Protein AF-A0A1V2M1N8-F1 (afdb_monomer)

Structure (mmCIF, N/CA/C/O backbone):
data_AF-A0A1V2M1N8-F1
#
_entry.id   AF-A0A1V2M1N8-F1
#
loop_
_atom_site.group_PDB
_atom_site.id
_atom_site.type_symbol
_atom_site.label_atom_id
_atom_site.label_alt_id
_atom_site.label_comp_id
_atom_site.label_asym_id
_atom_site.label_entity_id
_atom_site.label_seq_id
_atom_site.pdbx_PDB_ins_code
_atom_site.Cartn_x
_atom_site.Cartn_y
_atom_site.Cartn_z
_atom_site.occupancy
_atom_site.B_iso_or_equiv
_atom_site.auth_seq_id
_atom_site.auth_comp_id
_atom_site.auth_asym_id
_atom_site.auth_atom_id
_atom_site.pdbx_PDB_model_num
ATOM 1 N N . MET A 1 1 ? 56.859 4.473 -37.018 1.00 57.88 1 MET A N 1
ATOM 2 C CA . MET A 1 1 ? 55.415 4.256 -36.806 1.00 57.88 1 MET A CA 1
ATOM 3 C C . MET A 1 1 ? 55.214 2.757 -36.661 1.00 57.88 1 MET A C 1
ATOM 5 O O . MET A 1 1 ? 55.856 2.029 -37.412 1.00 57.88 1 MET A O 1
ATOM 9 N N . GLU A 1 2 ? 54.466 2.281 -35.664 1.00 69.69 2 GLU A N 1
ATOM 10 C CA . GLU A 1 2 ? 54.234 0.836 -35.519 1.00 69.69 2 GLU A CA 1
ATOM 11 C C . GLU A 1 2 ? 53.507 0.286 -36.762 1.00 69.69 2 GLU A C 1
ATOM 13 O O . GLU A 1 2 ? 52.616 0.968 -37.273 1.00 69.69 2 GLU A O 1
ATOM 18 N N . PRO A 1 3 ? 53.840 -0.925 -37.250 1.00 75.25 3 PRO A N 1
ATOM 19 C CA . PRO A 1 3 ? 53.247 -1.492 -38.467 1.00 75.25 3 PRO A CA 1
ATOM 20 C C . PRO A 1 3 ? 51.712 -1.539 -38.439 1.00 75.25 3 PRO A C 1
ATOM 22 O O . PRO A 1 3 ? 51.066 -1.351 -39.465 1.00 75.25 3 PRO A O 1
ATOM 25 N N . ALA A 1 4 ? 51.127 -1.734 -37.253 1.00 71.25 4 ALA A N 1
ATOM 26 C CA . ALA A 1 4 ? 49.681 -1.732 -37.050 1.00 71.25 4 ALA A CA 1
ATOM 27 C C . ALA A 1 4 ? 49.047 -0.350 -37.287 1.00 71.25 4 ALA A C 1
ATOM 29 O O . ALA A 1 4 ? 47.985 -0.261 -37.892 1.00 71.25 4 ALA A O 1
ATOM 30 N N . MET A 1 5 ? 49.710 0.729 -36.863 1.00 70.25 5 MET A N 1
ATOM 31 C CA . MET A 1 5 ? 49.218 2.096 -37.064 1.00 70.25 5 MET A CA 1
ATOM 32 C C . MET A 1 5 ? 49.297 2.522 -38.531 1.00 70.25 5 MET A C 1
ATOM 34 O O . MET A 1 5 ? 48.367 3.150 -39.025 1.00 70.25 5 MET A O 1
ATOM 38 N N . ALA A 1 6 ? 50.354 2.114 -39.242 1.00 77.75 6 ALA A N 1
ATOM 39 C CA . ALA A 1 6 ? 50.485 2.368 -40.677 1.00 77.75 6 ALA A CA 1
ATOM 40 C C . ALA A 1 6 ? 49.394 1.648 -41.492 1.00 77.75 6 ALA A C 1
ATOM 42 O O . ALA A 1 6 ? 48.811 2.237 -42.396 1.00 77.75 6 ALA A O 1
ATOM 43 N N . TYR A 1 7 ? 49.062 0.404 -41.127 1.00 74.56 7 TYR A N 1
ATOM 44 C CA . TYR A 1 7 ? 47.974 -0.352 -41.754 1.00 74.56 7 TYR A CA 1
ATOM 45 C C . TYR A 1 7 ? 46.597 0.283 -41.510 1.00 74.56 7 TYR A C 1
ATOM 47 O O . TYR A 1 7 ? 45.768 0.344 -42.418 1.00 74.56 7 TYR A O 1
ATOM 55 N N . VAL A 1 8 ? 46.350 0.785 -40.296 1.00 75.31 8 VAL A N 1
ATOM 56 C CA . VAL A 1 8 ? 45.112 1.507 -39.965 1.00 75.31 8 VAL A CA 1
ATOM 57 C C . VAL A 1 8 ? 45.009 2.809 -40.764 1.00 75.31 8 VAL A C 1
ATOM 59 O O . VAL A 1 8 ? 43.959 3.068 -41.343 1.00 75.31 8 VAL A O 1
ATOM 62 N N . GLU A 1 9 ? 46.087 3.591 -40.865 1.00 76.12 9 GLU A N 1
ATOM 63 C CA . GLU A 1 9 ? 46.124 4.812 -41.685 1.00 76.12 9 GLU A CA 1
ATOM 64 C C . GLU A 1 9 ? 45.908 4.528 -43.174 1.00 76.12 9 GLU A C 1
ATOM 66 O O . GLU A 1 9 ? 45.122 5.214 -43.821 1.00 76.12 9 GLU A O 1
ATOM 71 N N . GLU A 1 10 ? 46.556 3.503 -43.725 1.00 76.50 10 GLU A N 1
ATOM 72 C CA . GLU A 1 10 ? 46.387 3.102 -45.125 1.00 76.50 10 GLU A CA 1
ATOM 73 C C . GLU A 1 10 ? 44.953 2.644 -45.408 1.00 76.50 10 GLU A C 1
ATOM 75 O O . GLU A 1 10 ? 44.356 3.049 -46.404 1.00 76.50 10 GLU A O 1
ATOM 80 N N . THR A 1 11 ? 44.360 1.880 -44.490 1.00 69.69 11 THR A N 1
ATOM 81 C CA . THR A 1 11 ? 42.965 1.432 -44.583 1.00 69.69 11 THR A CA 1
ATOM 82 C C . THR A 1 11 ? 41.994 2.613 -44.515 1.00 69.69 11 THR A C 1
ATOM 84 O O . THR A 1 11 ? 41.057 2.684 -45.306 1.00 69.69 11 THR A O 1
ATOM 87 N N . ILE A 1 12 ? 42.230 3.578 -43.620 1.00 72.69 12 ILE A N 1
ATOM 88 C CA . ILE A 1 12 ? 41.430 4.807 -43.521 1.00 72.69 12 ILE A CA 1
ATOM 89 C C . ILE A 1 12 ? 41.579 5.653 -44.791 1.00 72.69 12 ILE A C 1
ATOM 91 O O . ILE A 1 12 ? 40.580 6.143 -45.310 1.00 72.69 12 ILE A O 1
ATOM 95 N N . ASN A 1 13 ? 42.787 5.789 -45.337 1.00 74.75 13 ASN A N 1
ATOM 96 C CA . ASN A 1 13 ? 43.040 6.538 -46.570 1.00 74.75 13 ASN A CA 1
ATOM 97 C C . ASN A 1 13 ? 42.413 5.860 -47.799 1.00 74.75 13 ASN A C 1
ATOM 99 O O . ASN A 1 13 ? 41.881 6.543 -48.670 1.00 74.75 13 ASN A O 1
ATOM 103 N N . TYR A 1 14 ? 42.418 4.527 -47.860 1.00 70.12 14 TYR A N 1
ATOM 104 C CA . TYR A 1 14 ? 41.776 3.750 -48.924 1.00 70.12 14 TYR A CA 1
ATOM 105 C C . TYR A 1 14 ? 40.242 3.821 -48.856 1.00 70.12 14 TYR A C 1
ATOM 107 O O . TYR A 1 14 ? 39.581 4.012 -49.869 1.00 70.12 14 TYR A O 1
ATOM 115 N N . ILE A 1 15 ? 39.660 3.735 -47.658 1.00 67.94 15 ILE A N 1
ATOM 116 C CA . ILE A 1 15 ? 38.205 3.858 -47.473 1.00 67.94 15 ILE A CA 1
ATOM 117 C C . ILE A 1 15 ? 37.737 5.308 -47.683 1.00 67.94 15 ILE A C 1
ATOM 119 O O . ILE A 1 15 ? 36.630 5.525 -48.164 1.00 67.94 15 ILE A O 1
ATOM 123 N N . SER A 1 16 ? 38.574 6.302 -47.365 1.00 68.31 16 SER A N 1
ATOM 124 C CA . SER A 1 16 ? 38.252 7.730 -47.532 1.00 68.31 16 SER A CA 1
ATOM 125 C C . SER A 1 16 ? 38.570 8.307 -48.917 1.00 68.31 16 SER A C 1
ATOM 127 O O . SER A 1 16 ? 38.276 9.474 -49.170 1.00 68.31 16 SER A O 1
ATOM 129 N N . SER A 1 17 ? 39.153 7.521 -49.827 1.00 73.06 17 SER A N 1
ATOM 130 C CA . SER A 1 17 ? 39.443 7.965 -51.200 1.00 73.06 17 SER A CA 1
ATOM 131 C C . SER A 1 17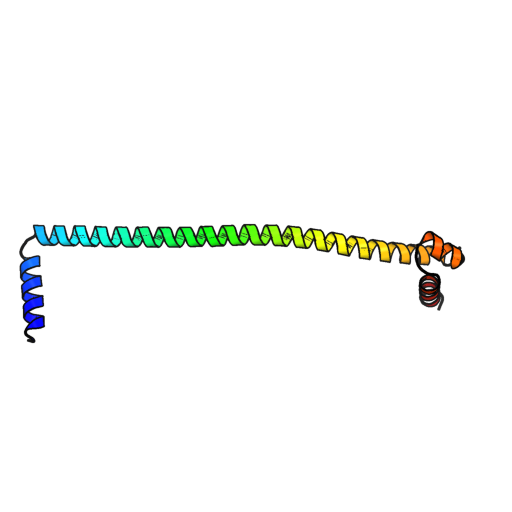 ? 38.291 7.732 -52.182 1.00 73.06 17 SER A C 1
ATOM 133 O O . SER A 1 17 ? 38.329 8.292 -53.278 1.00 73.06 17 SER A O 1
ATOM 135 N N . ASP A 1 18 ? 37.257 6.979 -51.788 1.00 81.88 18 ASP A N 1
ATOM 136 C CA . ASP A 1 18 ? 36.047 6.742 -52.580 1.00 81.88 18 ASP A CA 1
ATOM 137 C C . ASP A 1 18 ? 34.809 7.369 -51.899 1.00 81.88 18 ASP A C 1
ATOM 139 O O . ASP A 1 18 ? 34.394 6.909 -50.828 1.00 81.88 18 ASP A O 1
ATOM 143 N N . PRO A 1 19 ? 34.199 8.413 -52.495 1.00 79.94 19 PRO A N 1
ATOM 144 C CA . PRO A 1 19 ? 32.989 9.044 -51.970 1.00 79.94 19 PRO A CA 1
ATOM 145 C C . PRO A 1 19 ? 31.828 8.072 -51.712 1.00 79.94 19 PRO A C 1
ATOM 147 O O . PRO A 1 19 ? 31.105 8.255 -50.733 1.00 79.94 19 PRO A O 1
ATOM 150 N N . GLU A 1 20 ? 31.663 7.025 -52.532 1.00 85.12 20 GLU A N 1
ATOM 151 C CA . GLU A 1 20 ? 30.575 6.047 -52.368 1.00 85.12 20 GLU A CA 1
ATOM 152 C C . GLU A 1 20 ? 30.770 5.189 -51.107 1.00 85.12 20 GLU A C 1
ATOM 154 O O . GLU A 1 20 ? 29.809 4.840 -50.416 1.00 85.12 20 GLU A O 1
ATOM 159 N N . MET A 1 21 ? 32.023 4.888 -50.754 1.00 80.62 21 MET A N 1
ATOM 160 C CA . MET A 1 21 ? 32.360 4.114 -49.556 1.00 80.62 21 MET A CA 1
ATOM 161 C C . MET A 1 21 ? 32.165 4.919 -48.270 1.00 80.62 21 MET A C 1
ATOM 163 O O . MET A 1 21 ? 31.704 4.359 -47.270 1.00 80.62 21 MET A O 1
ATOM 167 N N . ILE A 1 22 ? 32.472 6.221 -48.296 1.00 80.31 22 ILE A N 1
ATOM 168 C CA . ILE A 1 22 ? 32.180 7.138 -47.185 1.00 80.31 22 ILE A CA 1
ATOM 169 C C . ILE A 1 22 ? 30.669 7.202 -46.957 1.00 80.31 22 ILE A C 1
ATOM 171 O O . ILE A 1 22 ? 30.214 6.980 -45.836 1.00 80.31 22 ILE A O 1
ATOM 175 N N . GLU A 1 23 ? 29.888 7.426 -48.016 1.00 86.56 23 GLU A N 1
ATOM 176 C CA . GLU A 1 23 ? 28.429 7.523 -47.922 1.00 86.56 23 GLU A CA 1
ATOM 177 C C . GLU A 1 23 ? 27.806 6.219 -47.398 1.00 86.56 23 GLU A C 1
ATOM 179 O O . GLU A 1 23 ? 26.953 6.243 -46.507 1.00 86.56 23 GLU A O 1
ATOM 184 N N . LEU A 1 24 ? 28.276 5.060 -47.875 1.00 86.44 24 LEU A N 1
ATOM 185 C CA . LEU A 1 24 ? 27.814 3.757 -47.395 1.00 86.44 24 LEU A CA 1
ATOM 186 C C . LEU A 1 24 ? 28.158 3.522 -45.915 1.00 86.44 24 LEU A C 1
ATOM 188 O O . LEU A 1 24 ? 27.340 2.977 -45.166 1.00 86.44 24 LEU A O 1
ATOM 192 N N . TYR A 1 25 ? 29.356 3.919 -45.478 1.00 84.25 25 TYR A N 1
ATOM 193 C CA . TYR A 1 25 ? 29.768 3.829 -44.077 1.00 84.25 25 TYR A CA 1
ATOM 194 C C . TYR A 1 25 ? 28.920 4.740 -43.182 1.00 84.25 25 TYR A C 1
ATOM 196 O O . TYR A 1 25 ? 28.405 4.286 -42.158 1.00 84.25 25 TYR A O 1
ATOM 204 N N . GLU A 1 26 ? 28.716 5.994 -43.584 1.00 87.06 26 GLU A N 1
ATOM 205 C CA . GLU A 1 26 ? 27.889 6.960 -42.859 1.00 87.06 26 GLU A CA 1
ATOM 206 C C . GLU A 1 26 ? 26.431 6.503 -42.770 1.00 87.06 26 GLU A C 1
ATOM 208 O O . GLU A 1 26 ? 25.835 6.541 -41.692 1.00 87.06 26 GLU A O 1
ATOM 213 N N . ALA A 1 27 ? 25.864 5.996 -43.868 1.00 91.81 27 ALA A N 1
ATOM 214 C CA . ALA A 1 27 ? 24.511 5.450 -43.894 1.00 91.81 27 ALA A CA 1
ATOM 215 C C . ALA A 1 27 ? 24.366 4.252 -42.944 1.00 91.81 27 ALA A C 1
ATOM 217 O O . ALA A 1 27 ? 23.381 4.153 -42.205 1.00 91.81 27 ALA A O 1
ATOM 218 N N . ARG A 1 28 ? 25.363 3.358 -42.918 1.00 91.38 28 ARG A N 1
ATOM 219 C CA . ARG A 1 28 ? 25.388 2.212 -42.004 1.00 91.38 28 ARG A CA 1
ATOM 220 C C . ARG A 1 28 ? 25.492 2.647 -40.546 1.00 91.38 28 ARG A C 1
ATOM 222 O O . ARG A 1 28 ? 24.758 2.113 -39.714 1.00 91.38 28 ARG A O 1
ATOM 229 N N . GLU A 1 29 ? 26.386 3.577 -40.221 1.00 91.31 29 GLU A N 1
ATOM 230 C CA . GLU A 1 29 ? 26.559 4.031 -38.838 1.00 91.31 29 GLU A CA 1
ATOM 231 C C . GLU A 1 29 ? 25.337 4.812 -38.356 1.00 91.31 29 GLU A C 1
ATOM 233 O O . GLU A 1 29 ? 24.870 4.587 -37.240 1.00 91.31 29 GLU A O 1
ATOM 238 N N . LYS A 1 30 ? 24.730 5.632 -39.219 1.00 94.56 30 LYS A N 1
ATOM 239 C CA . LYS A 1 30 ? 23.453 6.287 -38.926 1.00 94.56 30 LYS A CA 1
ATOM 240 C C . LYS A 1 30 ? 22.358 5.265 -38.622 1.00 94.56 30 LYS A C 1
ATOM 242 O O . LYS A 1 30 ? 21.717 5.363 -37.582 1.00 94.56 30 LYS A O 1
ATOM 247 N N . ALA A 1 31 ? 22.193 4.242 -39.464 1.00 94.75 31 ALA A N 1
ATOM 248 C CA . ALA A 1 31 ? 21.214 3.181 -39.225 1.00 94.75 31 ALA A CA 1
ATOM 249 C C . ALA A 1 31 ? 21.481 2.418 -37.914 1.00 94.75 31 ALA A C 1
ATOM 251 O O . ALA A 1 31 ? 20.542 2.033 -37.213 1.00 94.75 31 ALA A O 1
ATOM 252 N N . ARG A 1 32 ? 22.757 2.217 -37.554 1.00 94.75 32 ARG A N 1
ATOM 253 C CA . ARG A 1 32 ? 23.150 1.609 -36.276 1.00 94.75 32 ARG A CA 1
ATOM 254 C C . ARG A 1 32 ? 22.734 2.480 -35.093 1.00 94.75 32 ARG A C 1
ATOM 256 O O . ARG A 1 32 ? 22.148 1.960 -34.146 1.00 94.75 32 ARG A O 1
ATOM 263 N N . LEU A 1 33 ? 23.017 3.780 -35.145 1.00 94.56 33 LEU A N 1
ATOM 264 C CA . LEU A 1 33 ? 22.657 4.732 -34.093 1.00 94.56 33 LEU A CA 1
ATOM 265 C C .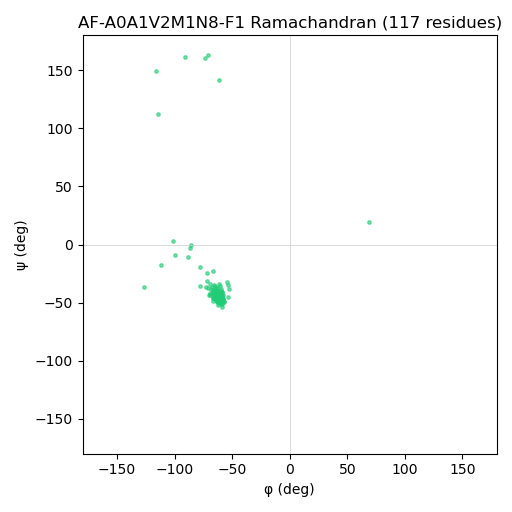 LEU A 1 33 ? 21.140 4.873 -33.949 1.00 94.56 33 LEU A C 1
ATOM 267 O O . LEU A 1 33 ? 20.633 4.828 -32.831 1.00 94.56 33 LEU A O 1
ATOM 271 N N . ASP A 1 34 ? 20.410 4.957 -35.062 1.00 96.38 34 ASP A N 1
ATOM 272 C CA . ASP A 1 34 ? 18.946 5.007 -35.064 1.00 96.38 34 ASP A CA 1
ATOM 273 C C . ASP A 1 34 ? 18.352 3.753 -34.401 1.00 96.38 34 ASP A C 1
ATOM 275 O O . ASP A 1 34 ? 17.438 3.850 -33.581 1.00 96.38 34 ASP A O 1
ATOM 279 N N . ASN A 1 35 ? 18.917 2.573 -34.682 1.00 96.12 35 ASN A N 1
ATOM 280 C CA . ASN A 1 35 ? 18.500 1.324 -34.049 1.00 96.12 35 ASN A CA 1
ATOM 281 C C . ASN A 1 35 ? 18.783 1.307 -32.536 1.00 96.12 35 ASN A C 1
ATOM 283 O O . ASN A 1 35 ? 17.900 0.952 -31.754 1.00 96.12 35 ASN A O 1
ATOM 287 N N . ILE A 1 36 ? 19.981 1.731 -32.117 1.00 95.88 36 ILE A N 1
ATOM 288 C CA . ILE A 1 36 ? 20.356 1.824 -30.697 1.00 95.88 36 ILE A CA 1
ATOM 289 C C . ILE A 1 36 ? 19.405 2.765 -29.956 1.00 95.88 36 ILE A C 1
ATOM 291 O O . ILE A 1 36 ? 18.884 2.404 -28.900 1.00 95.88 36 ILE A O 1
ATOM 295 N N . ASN A 1 37 ? 19.136 3.939 -30.527 1.00 95.75 37 ASN A N 1
ATOM 296 C CA . ASN A 1 37 ? 18.232 4.921 -29.940 1.00 95.75 37 ASN A CA 1
ATOM 297 C C . ASN A 1 37 ? 16.810 4.364 -29.824 1.00 95.75 37 ASN A C 1
ATOM 299 O O . ASN A 1 37 ? 16.202 4.478 -28.765 1.00 95.75 37 ASN A O 1
ATOM 303 N N . MET A 1 38 ? 16.306 3.693 -30.866 1.00 96.94 38 MET A N 1
ATOM 304 C CA . MET A 1 38 ? 14.987 3.058 -30.842 1.00 96.94 38 MET A CA 1
ATOM 305 C C . MET A 1 38 ? 14.871 2.018 -29.720 1.00 96.94 38 MET A C 1
ATOM 307 O O . MET A 1 38 ? 13.880 2.010 -28.990 1.00 96.94 38 MET A O 1
ATOM 311 N N . ILE A 1 39 ? 15.880 1.158 -29.556 1.00 96.62 39 ILE A N 1
ATOM 312 C CA . ILE A 1 39 ? 15.899 0.151 -28.486 1.00 96.62 39 ILE A CA 1
ATOM 313 C C . ILE A 1 39 ? 15.961 0.823 -27.110 1.00 96.62 39 ILE A C 1
ATOM 315 O O . ILE A 1 39 ? 15.211 0.435 -26.215 1.00 96.62 39 ILE A O 1
ATOM 319 N N . SER A 1 40 ? 16.817 1.837 -26.944 1.00 96.50 40 SER A N 1
ATOM 320 C CA . SER A 1 40 ? 16.945 2.576 -25.682 1.00 96.50 40 SER A CA 1
ATOM 321 C C . SER A 1 40 ? 15.623 3.229 -25.287 1.00 96.50 40 SER A C 1
ATOM 323 O O . SER A 1 40 ? 15.149 3.037 -24.171 1.00 96.50 40 SER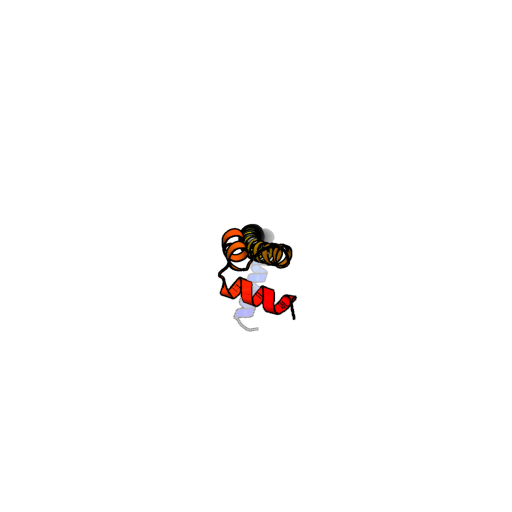 A O 1
ATOM 325 N N . SER A 1 41 ? 14.973 3.930 -26.220 1.00 96.75 41 SER A N 1
ATOM 326 C CA . SER A 1 41 ? 13.678 4.568 -25.971 1.00 96.75 41 SER A CA 1
ATOM 327 C C . SER A 1 41 ? 12.584 3.554 -25.638 1.00 96.75 41 SER A C 1
ATOM 329 O O . SER A 1 41 ? 11.799 3.792 -24.724 1.00 96.75 41 SER A O 1
ATOM 331 N N . ALA A 1 42 ? 12.553 2.402 -26.316 1.00 97.81 42 ALA A N 1
ATOM 332 C CA . ALA A 1 42 ? 11.592 1.343 -26.010 1.00 97.81 42 ALA A CA 1
ATOM 333 C C . ALA A 1 42 ? 11.793 0.763 -24.598 1.00 97.81 42 ALA A C 1
ATOM 335 O O . ALA A 1 42 ? 10.816 0.460 -23.909 1.00 97.81 42 ALA A O 1
ATOM 336 N N . PHE A 1 43 ? 13.044 0.622 -24.149 1.00 97.81 43 PHE A N 1
ATOM 337 C CA . PHE A 1 43 ? 13.349 0.179 -22.789 1.00 97.81 43 PHE A CA 1
ATOM 338 C C . PHE A 1 43 ? 12.906 1.212 -21.748 1.00 97.81 43 PHE A C 1
ATOM 340 O O . PHE A 1 43 ? 12.201 0.857 -20.805 1.00 97.81 43 PHE A O 1
ATOM 347 N N . GLU A 1 44 ? 13.249 2.486 -21.949 1.00 97.94 44 GLU A N 1
ATOM 348 C CA . GLU A 1 44 ? 12.839 3.583 -21.063 1.00 97.94 44 GLU A CA 1
ATOM 349 C C . GLU A 1 44 ? 11.313 3.710 -20.960 1.00 97.94 44 GLU A C 1
ATOM 351 O O . GLU A 1 44 ? 10.770 3.950 -19.881 1.00 97.94 44 GLU A O 1
ATOM 356 N N . GLU A 1 45 ? 10.598 3.550 -22.074 1.00 97.94 45 GLU A N 1
ATOM 357 C CA . GLU A 1 45 ? 9.136 3.559 -22.083 1.00 97.94 45 GLU A CA 1
ATOM 358 C C . GLU A 1 45 ? 8.568 2.352 -21.325 1.00 97.94 45 GLU A C 1
ATOM 360 O O . GLU A 1 45 ? 7.658 2.503 -20.507 1.00 97.94 45 GLU A O 1
ATOM 365 N N . GLY A 1 46 ? 9.145 1.165 -21.530 1.00 98.50 46 GLY A N 1
ATOM 366 C CA . GLY A 1 46 ? 8.785 -0.039 -20.787 1.00 98.50 46 GLY A CA 1
ATOM 367 C C . GLY A 1 46 ? 8.979 0.113 -19.276 1.00 98.50 46 GLY A C 1
ATOM 368 O O . GLY A 1 46 ? 8.095 -0.271 -18.506 1.00 98.50 46 GLY A O 1
ATOM 369 N N . GLU A 1 47 ? 10.092 0.710 -18.849 1.00 98.50 47 GLU A N 1
ATOM 370 C CA . GLU A 1 47 ? 10.383 0.995 -17.442 1.00 98.50 47 GLU A CA 1
ATOM 371 C C . GLU A 1 47 ? 9.364 1.973 -16.848 1.00 98.50 47 GLU A C 1
ATOM 373 O O . GLU A 1 47 ? 8.743 1.659 -15.831 1.00 98.50 47 GLU A O 1
ATOM 378 N N . LYS A 1 48 ? 9.099 3.097 -17.530 1.00 98.38 48 LYS A N 1
ATOM 379 C CA . LYS A 1 48 ? 8.098 4.091 -17.101 1.00 98.38 48 LYS A CA 1
ATOM 380 C C . LYS A 1 48 ? 6.709 3.479 -16.949 1.00 98.38 48 LYS A C 1
ATOM 382 O O . LYS A 1 48 ? 6.051 3.683 -15.930 1.00 98.38 48 LYS A O 1
ATOM 387 N N . ILE A 1 49 ? 6.269 2.688 -17.931 1.00 98.25 49 ILE A N 1
ATOM 388 C CA . ILE A 1 49 ? 4.978 1.988 -17.876 1.00 98.25 49 ILE A CA 1
ATOM 389 C C . ILE A 1 49 ? 4.952 1.000 -16.705 1.00 98.25 49 ILE A C 1
ATOM 391 O O . ILE A 1 49 ? 3.936 0.880 -16.015 1.00 98.25 49 ILE A O 1
ATOM 395 N N . GLY A 1 50 ? 6.046 0.268 -16.486 1.00 98.56 50 GLY A N 1
ATOM 396 C CA . GLY A 1 50 ? 6.182 -0.676 -15.381 1.00 98.56 50 GLY A CA 1
ATOM 397 C C . GLY A 1 50 ? 6.071 0.005 -14.017 1.00 98.56 50 GLY A C 1
ATOM 398 O O . GLY A 1 50 ? 5.290 -0.443 -13.174 1.00 98.56 50 GLY A O 1
ATOM 399 N N . GLU A 1 51 ? 6.796 1.105 -13.821 1.00 98.50 51 GLU A N 1
ATOM 400 C CA . GLU A 1 51 ? 6.779 1.894 -12.589 1.00 98.50 51 GLU A CA 1
ATOM 401 C C . GLU A 1 51 ? 5.396 2.496 -12.330 1.00 98.50 51 GLU A C 1
ATOM 403 O O . GLU A 1 51 ? 4.838 2.322 -11.243 1.00 98.50 51 GLU A O 1
ATOM 408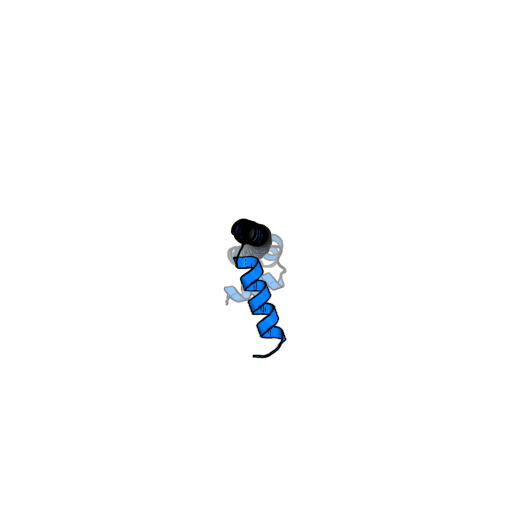 N N . GLU A 1 52 ? 4.796 3.136 -13.337 1.00 98.25 52 GLU A N 1
ATOM 409 C CA . GLU A 1 52 ? 3.485 3.767 -13.202 1.00 98.25 52 GLU A CA 1
ATOM 410 C C . GLU A 1 52 ? 2.406 2.736 -12.846 1.00 98.25 52 GLU A C 1
ATOM 412 O O . GLU A 1 52 ? 1.641 2.926 -11.895 1.00 98.25 52 GLU A O 1
ATOM 417 N N . ARG A 1 53 ? 2.380 1.591 -13.542 1.00 98.31 53 ARG A N 1
ATOM 418 C CA . ARG A 1 53 ? 1.455 0.492 -13.225 1.00 98.31 53 ARG A CA 1
ATOM 419 C C . ARG A 1 53 ? 1.703 -0.067 -11.831 1.00 98.31 53 ARG A C 1
ATOM 421 O O . ARG A 1 53 ? 0.746 -0.303 -11.093 1.00 98.31 53 ARG A O 1
ATOM 428 N N . GLY A 1 54 ? 2.966 -0.280 -11.466 1.00 98.62 54 GLY A N 1
ATOM 429 C CA . GLY A 1 54 ? 3.351 -0.772 -10.147 1.00 98.62 54 GLY A CA 1
ATOM 430 C C . GLY A 1 54 ? 2.852 0.146 -9.034 1.00 98.62 54 GLY A C 1
ATOM 431 O O . GLY A 1 54 ? 2.222 -0.325 -8.084 1.00 98.62 54 GLY A O 1
ATOM 432 N N . LYS A 1 55 ? 3.048 1.458 -9.193 1.00 98.44 55 LYS A N 1
ATOM 433 C CA . LYS A 1 55 ? 2.577 2.482 -8.257 1.00 98.44 55 LYS A CA 1
ATOM 434 C C . LYS A 1 55 ? 1.055 2.498 -8.151 1.00 98.44 55 LYS A C 1
ATOM 436 O O . LYS A 1 55 ? 0.536 2.355 -7.047 1.00 98.44 55 LYS A O 1
ATOM 441 N N . GLN A 1 56 ? 0.338 2.574 -9.274 1.00 98.12 56 GLN A N 1
ATOM 442 C CA . GLN A 1 56 ? -1.131 2.591 -9.286 1.00 98.12 56 GLN A CA 1
ATOM 443 C C . GLN A 1 56 ? -1.732 1.344 -8.616 1.00 98.12 56 GLN A C 1
ATOM 445 O O . GLN A 1 56 ? -2.678 1.433 -7.829 1.00 98.12 56 GLN A O 1
ATOM 450 N N . ILE A 1 57 ? -1.179 0.159 -8.901 1.00 98.19 57 ILE A N 1
ATOM 451 C CA . ILE A 1 57 ? -1.625 -1.098 -8.288 1.00 98.19 57 ILE A CA 1
ATOM 452 C C . ILE A 1 57 ? -1.315 -1.101 -6.788 1.00 98.19 57 ILE A C 1
ATOM 454 O O . ILE A 1 57 ? -2.179 -1.460 -5.982 1.00 98.19 57 ILE A O 1
ATOM 458 N N . GLY A 1 58 ? -0.100 -0.701 -6.410 1.00 98.56 58 GLY A N 1
ATOM 459 C CA . GLY A 1 58 ? 0.342 -0.630 -5.021 1.00 98.56 58 GLY A CA 1
ATOM 460 C C . GLY A 1 58 ? -0.534 0.296 -4.180 1.00 98.56 58 GLY A C 1
ATOM 461 O O . GLY A 1 58 ? -1.021 -0.122 -3.129 1.00 98.56 58 GLY A O 1
ATOM 462 N N . GLU A 1 59 ? -0.802 1.505 -4.673 1.00 98.38 59 GLU A N 1
ATOM 463 C CA . GLU A 1 59 ? -1.665 2.497 -4.024 1.00 98.38 59 GLU A CA 1
ATOM 464 C C . GLU A 1 59 ? -3.086 1.960 -3.838 1.00 98.38 59 GLU A C 1
ATOM 466 O O . GLU A 1 59 ? -3.579 1.911 -2.711 1.00 98.38 59 GLU A O 1
ATOM 471 N N . LYS A 1 60 ? -3.709 1.432 -4.898 1.00 98.12 60 LYS A N 1
ATOM 472 C CA . LYS A 1 60 ? -5.072 0.880 -4.835 1.00 98.12 60 LYS A CA 1
ATOM 473 C C . LYS A 1 60 ? -5.200 -0.281 -3.845 1.00 98.12 60 LYS A C 1
ATOM 475 O O . LYS A 1 60 ? -6.204 -0.408 -3.140 1.00 98.12 60 LYS A O 1
ATOM 480 N N . ILE A 1 61 ? -4.202 -1.166 -3.795 1.00 98.19 61 ILE A N 1
ATOM 481 C CA . ILE A 1 61 ? -4.174 -2.274 -2.831 1.00 98.19 61 ILE A CA 1
ATOM 482 C C . ILE A 1 61 ? -3.970 -1.741 -1.411 1.00 98.19 61 ILE A C 1
ATOM 484 O O . ILE A 1 61 ? -4.635 -2.216 -0.483 1.00 98.19 61 ILE A O 1
ATOM 488 N N . GLY A 1 62 ? -3.055 -0.788 -1.239 1.00 98.50 62 GLY A N 1
ATOM 489 C CA . GLY A 1 62 ? -2.752 -0.149 0.036 1.00 98.50 62 GLY A CA 1
ATOM 490 C C . GLY A 1 62 ? -3.977 0.531 0.635 1.00 98.50 62 GLY A C 1
ATOM 491 O O . GLY A 1 62 ? -4.344 0.220 1.767 1.00 98.50 62 GLY A O 1
ATOM 492 N N . GLU A 1 63 ? -4.660 1.362 -0.147 1.00 98.38 63 GLU A N 1
ATOM 493 C CA . GLU A 1 63 ? -5.871 2.084 0.246 1.00 98.38 63 GLU A CA 1
ATOM 494 C C . GLU A 1 63 ? -6.981 1.119 0.671 1.00 98.38 63 GLU A C 1
ATOM 496 O O . GLU A 1 63 ? -7.442 1.171 1.810 1.00 98.38 63 GLU A O 1
ATOM 501 N N . LYS A 1 64 ? -7.327 0.140 -0.175 1.00 97.94 64 LYS A N 1
ATOM 502 C CA . LYS A 1 64 ? -8.381 -0.841 0.134 1.00 97.94 64 LYS A CA 1
ATOM 503 C C . LYS A 1 64 ? -8.083 -1.647 1.401 1.00 97.94 64 LYS A C 1
ATOM 505 O O . LYS A 1 64 ? -8.989 -1.987 2.167 1.00 97.94 64 LYS A O 1
ATOM 510 N N . ARG A 1 65 ? -6.814 -2.006 1.627 1.00 98.00 65 ARG A N 1
ATOM 511 C CA . ARG A 1 65 ? -6.390 -2.705 2.852 1.00 98.00 65 ARG A CA 1
ATOM 512 C C . ARG A 1 65 ? -6.453 -1.786 4.067 1.00 98.00 65 ARG A C 1
ATOM 514 O O . ARG A 1 65 ? -6.903 -2.236 5.120 1.00 98.00 65 ARG A O 1
ATOM 521 N N . GLY A 1 66 ? -5.998 -0.546 3.920 1.00 98.44 66 GLY A N 1
ATOM 522 C CA . GLY A 1 66 ? -6.025 0.479 4.957 1.00 98.44 66 GLY A CA 1
ATOM 523 C C . GLY A 1 66 ? -7.447 0.780 5.408 1.00 98.44 66 GLY A C 1
ATOM 524 O O . GLY A 1 66 ? -7.736 0.665 6.593 1.00 98.44 66 GLY A O 1
ATOM 525 N N . GLU A 1 67 ? -8.353 1.043 4.469 1.00 98.31 67 GLU 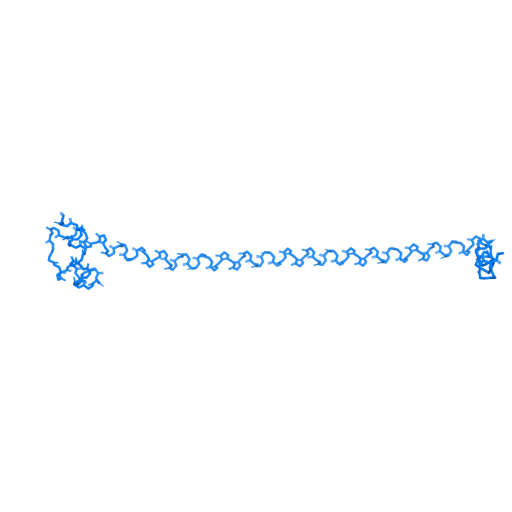A N 1
ATOM 526 C CA . GLU A 1 67 ? -9.764 1.321 4.736 1.00 98.31 67 GLU A CA 1
ATOM 527 C C . GLU A 1 67 ? -10.442 0.147 5.448 1.00 98.31 67 GLU A C 1
ATOM 529 O O . GLU A 1 67 ? -11.045 0.324 6.506 1.00 98.31 67 GLU A O 1
ATOM 534 N N . LYS A 1 68 ? -10.282 -1.082 4.934 1.00 97.94 68 LYS A N 1
ATOM 535 C CA . LYS A 1 68 ? -10.872 -2.274 5.562 1.00 97.94 68 LYS A CA 1
ATOM 536 C C . LYS A 1 68 ? -10.381 -2.460 6.999 1.00 97.94 68 LYS A C 1
ATOM 538 O O . LYS A 1 68 ? -11.185 -2.742 7.884 1.00 97.94 68 LYS A O 1
ATOM 543 N N . ARG A 1 69 ? -9.072 -2.317 7.235 1.00 97.81 69 ARG A N 1
ATOM 544 C CA . ARG A 1 69 ? -8.485 -2.431 8.580 1.00 97.81 69 ARG A CA 1
ATOM 545 C C . ARG A 1 69 ? -8.962 -1.305 9.490 1.00 97.81 69 ARG A C 1
ATOM 547 O O . ARG A 1 69 ? -9.370 -1.578 10.612 1.00 97.81 69 ARG A O 1
ATOM 554 N N . GLY A 1 70 ? -8.942 -0.070 8.999 1.00 98.44 70 GLY A N 1
ATOM 555 C CA . GLY A 1 70 ? -9.385 1.110 9.733 1.00 98.44 70 GLY A CA 1
ATOM 556 C C . GLY A 1 70 ? -10.845 0.998 10.156 1.00 98.44 70 GLY A C 1
ATOM 557 O O . GLY A 1 70 ? -11.150 1.220 11.322 1.00 98.44 70 GLY A O 1
ATOM 558 N N . LYS A 1 71 ? -11.726 0.558 9.252 1.00 98.25 71 LYS A N 1
ATOM 559 C CA . LYS A 1 71 ? -13.141 0.322 9.549 1.00 98.25 71 LYS A CA 1
ATOM 560 C C . LYS A 1 71 ? -13.331 -0.751 10.619 1.00 98.25 71 LYS A C 1
ATOM 562 O O . LYS A 1 71 ? -14.003 -0.488 11.603 1.00 98.25 71 LYS A O 1
ATOM 567 N N . GLN A 1 72 ? -12.685 -1.911 10.483 1.00 97.94 72 GLN A N 1
ATOM 568 C CA . GLN A 1 72 ? -12.789 -2.991 11.475 1.00 97.94 72 GLN A CA 1
ATOM 569 C C . GLN A 1 72 ? -12.300 -2.566 12.866 1.00 97.94 72 GLN A C 1
ATOM 571 O O . GLN A 1 72 ? -12.943 -2.853 13.873 1.00 97.94 72 GLN A O 1
ATOM 576 N N . ILE A 1 73 ? -11.159 -1.874 12.927 1.00 97.94 73 ILE A N 1
ATOM 577 C CA . ILE A 1 73 ? -10.599 -1.372 14.187 1.00 97.94 73 ILE A CA 1
ATOM 578 C C . ILE A 1 73 ? -11.514 -0.295 14.778 1.00 97.94 73 ILE A C 1
ATOM 580 O O . ILE A 1 73 ? -11.817 -0.333 15.967 1.00 97.94 73 ILE A O 1
ATOM 584 N N . GLY A 1 74 ? -11.974 0.644 13.951 1.00 98.19 74 GLY A N 1
ATOM 585 C CA . GLY A 1 74 ? -12.862 1.727 14.360 1.00 98.19 74 GLY A CA 1
ATOM 586 C C . GLY A 1 74 ? -14.207 1.225 14.879 1.00 98.19 74 GLY A C 1
ATOM 587 O O . GLY A 1 74 ? -14.653 1.691 15.922 1.00 98.19 74 GLY A O 1
ATOM 588 N N . GLU A 1 75 ? -14.818 0.247 14.208 1.00 97.88 75 GLU A N 1
ATOM 589 C CA . GLU A 1 75 ? -16.060 -0.400 14.646 1.00 97.88 75 GLU A CA 1
ATOM 590 C C . GLU A 1 75 ? -15.878 -1.079 16.004 1.00 97.88 75 GLU A C 1
ATOM 592 O O . GLU A 1 75 ? -16.657 -0.814 16.916 1.00 97.88 75 GLU A O 1
ATOM 597 N N . LYS A 1 76 ? -14.807 -1.864 16.187 1.00 97.19 76 LYS A N 1
ATOM 598 C CA . LYS A 1 76 ? -14.530 -2.535 17.464 1.00 97.19 76 LYS A CA 1
ATOM 599 C C . LYS A 1 76 ? -14.310 -1.539 18.609 1.00 97.19 76 LYS A C 1
ATOM 601 O O . LYS A 1 76 ? -14.923 -1.668 19.664 1.00 97.19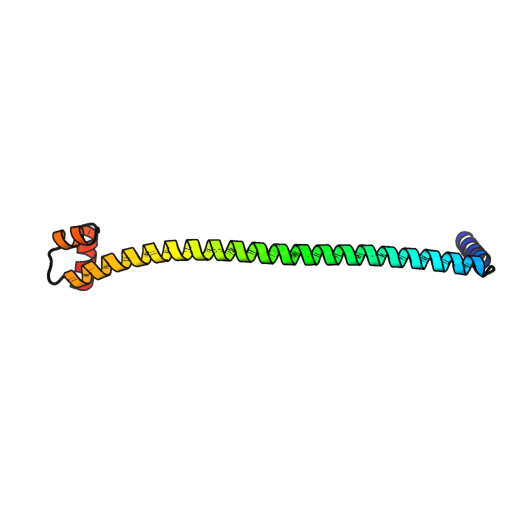 76 LYS A O 1
ATOM 606 N N . ILE A 1 77 ? -13.469 -0.524 18.396 1.00 97.12 77 ILE A N 1
ATOM 607 C CA . ILE A 1 77 ? -13.207 0.519 19.402 1.00 97.12 77 ILE A CA 1
ATOM 608 C C . ILE A 1 77 ? -14.484 1.313 19.699 1.00 97.12 77 ILE A C 1
ATOM 610 O O . ILE A 1 77 ? -14.744 1.666 20.849 1.00 97.12 77 ILE A O 1
ATOM 614 N N . GLY A 1 78 ? -15.275 1.620 18.671 1.00 97.50 78 GLY A N 1
ATOM 615 C CA . GLY A 1 78 ? -16.547 2.321 18.805 1.00 97.50 78 GLY A CA 1
ATOM 616 C C . GLY A 1 78 ? -17.558 1.524 19.624 1.00 97.50 78 GLY A C 1
ATOM 617 O O . GLY A 1 78 ? -18.182 2.088 20.518 1.00 97.50 78 GLY A O 1
ATOM 618 N N . GLU A 1 79 ? -17.672 0.220 19.373 1.00 96.31 79 GLU A N 1
ATOM 619 C CA . GLU A 1 79 ? -18.535 -0.687 20.130 1.00 96.31 79 GLU A CA 1
ATOM 620 C C . GLU A 1 79 ? -18.109 -0.765 21.602 1.00 96.31 79 GLU A C 1
ATOM 622 O O . GLU A 1 79 ? -18.935 -0.554 22.489 1.00 96.31 79 GLU A O 1
ATOM 627 N N . GLU A 1 80 ? -16.820 -0.987 21.880 1.00 94.94 80 GLU A N 1
ATOM 628 C CA . GLU A 1 80 ? -16.282 -1.031 23.249 1.00 94.94 80 GLU A CA 1
ATOM 629 C C . GLU A 1 80 ? -16.528 0.290 23.997 1.00 94.94 80 GLU A C 1
ATOM 631 O O . GLU A 1 80 ? -17.041 0.294 25.118 1.00 94.94 80 GLU A O 1
ATOM 636 N N . ARG A 1 81 ? -16.247 1.435 23.360 1.00 95.69 81 ARG A N 1
ATOM 637 C CA . ARG A 1 81 ? -16.532 2.761 23.936 1.00 95.69 81 ARG A CA 1
ATOM 638 C C . ARG A 1 81 ? -18.023 2.994 24.147 1.00 95.69 81 ARG A C 1
ATOM 640 O O . ARG A 1 81 ? -18.399 3.615 25.138 1.00 95.69 81 ARG A O 1
ATOM 647 N N . GLY A 1 82 ? -18.862 2.512 23.233 1.00 96.19 82 GLY A N 1
ATOM 648 C CA . GLY A 1 82 ? -20.316 2.576 23.339 1.00 96.19 82 GLY A CA 1
ATOM 649 C C . GLY A 1 82 ? -20.823 1.834 24.573 1.00 96.19 82 GLY A C 1
ATOM 650 O O . GLY A 1 82 ? -21.563 2.419 25.362 1.00 96.19 82 GLY A O 1
ATOM 651 N N . LYS A 1 83 ? -20.352 0.600 24.793 1.00 95.38 83 LYS A N 1
ATOM 652 C CA . LYS A 1 83 ? -20.671 -0.203 25.988 1.00 95.38 83 LYS A CA 1
ATOM 653 C C . LYS A 1 83 ? -20.251 0.507 27.272 1.00 95.38 83 LYS A C 1
ATOM 655 O O . LYS A 1 83 ? -21.050 0.644 28.191 1.00 95.38 83 LYS A O 1
ATOM 660 N N . ILE A 1 84 ? -19.033 1.043 27.309 1.00 94.19 84 ILE A N 1
ATOM 661 C CA . ILE A 1 84 ? -18.523 1.789 28.467 1.00 94.19 84 ILE A CA 1
ATOM 662 C C . ILE A 1 84 ? -19.367 3.046 28.739 1.00 94.19 84 ILE A C 1
ATOM 664 O O . ILE A 1 84 ? -19.745 3.306 29.878 1.00 94.19 84 ILE A O 1
ATOM 668 N N . ASN A 1 85 ? -19.685 3.834 27.708 1.00 94.44 85 ASN A N 1
ATOM 669 C CA . ASN A 1 85 ? -20.509 5.037 27.862 1.00 94.44 85 ASN A CA 1
ATOM 670 C C . ASN A 1 85 ? -21.937 4.707 28.304 1.00 94.44 85 ASN A C 1
ATOM 672 O O . ASN A 1 85 ? -22.520 5.448 29.092 1.00 94.44 85 ASN A O 1
ATOM 676 N N . MET A 1 86 ? -22.484 3.589 27.830 1.00 94.56 86 MET A N 1
ATOM 677 C CA . MET A 1 86 ? -23.769 3.087 28.291 1.00 94.56 86 MET A CA 1
ATOM 678 C C . MET A 1 86 ? -23.747 2.804 29.794 1.00 94.56 86 MET A C 1
ATOM 680 O O . MET A 1 86 ? -24.628 3.286 30.504 1.00 94.56 86 MET A O 1
ATOM 684 N N . VAL A 1 87 ? -22.734 2.074 30.275 1.00 95.25 87 VAL A N 1
ATOM 685 C CA . VAL A 1 87 ? -22.579 1.782 31.706 1.00 95.25 87 VAL A CA 1
ATOM 686 C C . VAL A 1 87 ? -22.506 3.076 32.506 1.00 95.25 87 VAL A C 1
ATOM 688 O O . VAL A 1 87 ? -23.294 3.253 33.429 1.00 95.25 87 VAL A O 1
ATOM 691 N N . LYS A 1 88 ? -21.650 4.023 32.098 1.00 93.31 88 LYS A N 1
ATOM 692 C CA . LYS A 1 88 ? -21.494 5.327 32.768 1.00 93.31 88 LYS A CA 1
ATOM 693 C C . LYS A 1 88 ? -22.809 6.074 32.939 1.00 93.31 88 LYS A C 1
ATOM 695 O O . LYS A 1 88 ? -23.082 6.587 34.017 1.00 93.31 88 LYS A O 1
ATOM 700 N N . ASN A 1 89 ? -23.626 6.121 31.889 1.00 92.62 89 ASN A N 1
ATOM 701 C CA . ASN A 1 89 ? -24.907 6.822 31.931 1.00 92.62 89 ASN A CA 1
ATOM 702 C C . ASN A 1 89 ? -25.916 6.157 32.880 1.00 92.62 89 ASN A C 1
ATOM 704 O O . ASN A 1 89 ? -26.846 6.819 33.332 1.00 92.62 89 ASN A O 1
ATOM 708 N N . GLY A 1 90 ? -25.754 4.863 33.167 1.00 92.81 90 GLY A N 1
ATOM 709 C CA . GLY A 1 90 ? -26.656 4.098 34.021 1.00 92.81 90 GLY A CA 1
ATOM 710 C C . GLY A 1 90 ? -26.185 3.898 35.466 1.00 92.81 90 GLY A C 1
ATOM 711 O O . GLY A 1 90 ? -26.997 3.457 36.273 1.00 92.81 90 GLY A O 1
ATOM 712 N N . LEU A 1 91 ? -24.940 4.247 35.824 1.00 90.94 91 LEU A N 1
ATOM 713 C CA . LEU A 1 91 ? -24.371 4.013 37.168 1.00 90.94 91 LEU A CA 1
ATOM 714 C C . LEU A 1 91 ? -25.246 4.556 38.315 1.00 90.94 91 LEU A C 1
ATOM 716 O O . LEU A 1 91 ? -25.392 3.900 39.344 1.00 90.94 91 LEU A O 1
ATOM 720 N N . GLY A 1 92 ? -25.873 5.722 38.125 1.00 87.50 92 GLY A N 1
ATOM 721 C CA . GLY A 1 92 ? -26.719 6.364 39.141 1.00 87.50 92 GLY A CA 1
ATOM 722 C C . GLY A 1 92 ? -28.181 5.904 39.174 1.00 87.50 92 GLY A C 1
ATOM 723 O O . GLY A 1 92 ? -28.957 6.427 39.969 1.00 87.50 92 GLY A O 1
ATOM 724 N N . VAL A 1 93 ? -28.585 4.986 38.292 1.00 92.81 93 VAL A N 1
ATOM 725 C CA . VAL A 1 93 ? -29.992 4.565 38.133 1.00 92.81 93 VAL A CA 1
ATOM 726 C C . VAL A 1 93 ? -30.151 3.052 38.246 1.00 92.81 93 VAL A C 1
ATOM 728 O O . VAL A 1 93 ? -31.156 2.583 38.773 1.00 92.81 93 VAL A O 1
ATOM 731 N N . LEU A 1 94 ? -29.180 2.293 37.743 1.00 93.69 94 LEU A N 1
ATOM 732 C CA . LEU A 1 94 ? -29.236 0.841 37.622 1.00 93.69 94 LEU A CA 1
ATOM 733 C C . LEU A 1 94 ? -28.165 0.179 38.498 1.00 93.69 94 LEU A C 1
ATOM 735 O O . LEU A 1 94 ? -27.081 0.731 38.713 1.00 93.69 94 LEU A O 1
ATOM 739 N N . ASP A 1 95 ? -28.475 -1.022 38.982 1.00 93.88 95 ASP A N 1
ATOM 740 C CA . ASP A 1 95 ? -27.531 -1.917 39.650 1.00 93.88 95 ASP A CA 1
ATOM 741 C C . ASP A 1 95 ? -26.512 -2.515 38.660 1.00 93.88 95 ASP A C 1
ATOM 743 O O . ASP A 1 95 ? -26.686 -2.467 37.436 1.00 93.88 95 ASP A O 1
ATOM 747 N N . ASN A 1 96 ? -25.415 -3.058 39.192 1.00 94.12 96 ASN A N 1
ATOM 748 C CA . ASN A 1 96 ? -24.311 -3.575 38.382 1.00 94.12 96 ASN A CA 1
ATOM 749 C C . ASN A 1 96 ? -24.721 -4.793 37.556 1.00 94.12 96 ASN A C 1
ATOM 751 O O . ASN A 1 96 ? -24.275 -4.929 36.415 1.00 94.12 96 ASN A O 1
ATOM 755 N N . GLU A 1 97 ? -25.598 -5.638 38.091 1.00 95.75 97 GLU A N 1
ATOM 756 C CA . GLU A 1 97 ? -26.128 -6.811 37.411 1.00 95.75 97 GLU A CA 1
ATOM 757 C C . GLU A 1 97 ? -26.922 -6.422 36.168 1.00 95.75 97 GLU A C 1
ATOM 759 O O . GLU A 1 97 ? -26.662 -6.930 35.073 1.00 95.75 97 GLU A O 1
ATOM 764 N N . THR A 1 98 ? -27.822 -5.452 36.298 1.00 95.38 98 THR A N 1
ATOM 765 C CA . THR A 1 98 ? -28.584 -4.910 35.174 1.00 95.38 98 THR A CA 1
ATOM 766 C C . THR A 1 98 ? -27.664 -4.253 34.140 1.00 95.38 98 THR A C 1
ATOM 768 O O . THR A 1 98 ? -27.812 -4.488 32.938 1.00 95.38 98 THR A O 1
ATOM 771 N N . LEU A 1 99 ? -26.670 -3.469 34.568 1.00 95.62 99 LEU A N 1
ATOM 772 C CA . LEU A 1 99 ? -25.719 -2.820 33.657 1.00 95.62 99 LEU A CA 1
ATOM 773 C C . LEU A 1 99 ? -24.850 -3.823 32.892 1.00 95.62 99 LEU A C 1
ATOM 775 O O . LEU A 1 99 ? -24.616 -3.628 31.696 1.00 95.62 99 LEU A O 1
ATOM 779 N N . ALA A 1 100 ? -24.409 -4.904 33.534 1.00 96.19 100 ALA A N 1
ATOM 780 C CA . ALA A 1 100 ? -23.645 -5.972 32.894 1.00 96.19 100 ALA A CA 1
ATOM 781 C C . ALA A 1 100 ? -24.474 -6.677 31.811 1.00 96.19 100 ALA A C 1
ATOM 783 O O . ALA A 1 100 ? -24.019 -6.819 30.675 1.00 96.19 100 ALA A O 1
ATOM 784 N N . ILE A 1 101 ? -25.731 -7.019 32.118 1.00 95.38 101 ILE A N 1
ATOM 785 C CA . ILE A 1 101 ? -26.641 -7.672 31.167 1.00 95.38 101 ILE A CA 1
ATOM 786 C C . ILE A 1 101 ? -26.867 -6.803 29.928 1.00 95.38 101 ILE A C 1
ATOM 788 O O . ILE A 1 101 ? -26.754 -7.297 28.806 1.00 95.38 101 ILE A O 1
ATOM 792 N N . ILE A 1 102 ? -27.188 -5.517 30.104 1.00 93.88 102 ILE A N 1
ATOM 793 C CA . ILE A 1 102 ? -27.581 -4.675 28.965 1.00 93.88 102 ILE A CA 1
ATOM 794 C C . ILE A 1 102 ? -26.356 -4.221 28.150 1.00 93.88 102 ILE A C 1
ATOM 796 O O . ILE A 1 102 ? -26.428 -4.149 26.923 1.00 93.88 102 ILE A O 1
ATOM 800 N N . SER A 1 103 ? -25.218 -3.946 28.794 1.00 93.88 103 SER A N 1
ATOM 801 C CA . SER A 1 103 ? -2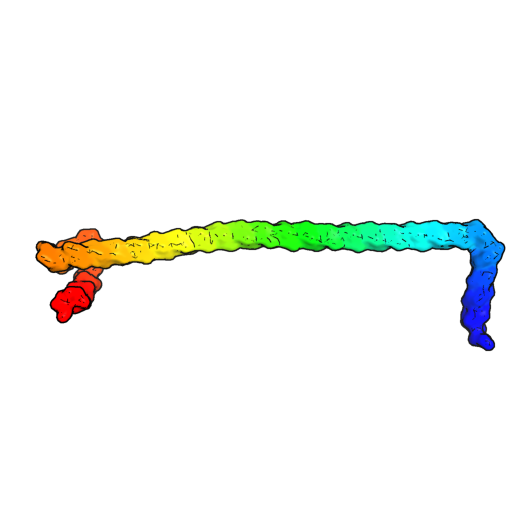3.985 -3.564 28.084 1.00 93.88 103 SER A CA 1
ATOM 802 C C . SER A 1 103 ? -23.253 -4.754 27.450 1.00 93.88 103 SER A C 1
ATOM 804 O O . SER A 1 103 ? -22.432 -4.563 26.548 1.00 93.88 103 SER A O 1
ATOM 806 N N . GLY A 1 104 ? -23.534 -5.979 27.906 1.00 94.00 104 GLY A N 1
ATOM 807 C CA . GLY A 1 104 ? -22.803 -7.183 27.515 1.00 94.00 104 GLY A CA 1
ATOM 808 C C . GLY A 1 104 ? -21.365 -7.227 28.045 1.00 94.00 104 GLY A C 1
ATOM 809 O O . GLY A 1 104 ? -20.536 -7.938 27.476 1.00 94.00 104 GLY A O 1
ATOM 810 N N . LEU A 1 105 ? -21.053 -6.438 29.078 1.00 95.12 105 LEU A N 1
ATOM 811 C CA . LEU A 1 105 ? -19.791 -6.481 29.820 1.00 95.12 105 LEU A CA 1
ATOM 812 C C . LEU A 1 105 ? -19.907 -7.439 31.014 1.00 95.12 105 LEU A C 1
ATOM 814 O O . LEU A 1 105 ? -21.012 -7.772 31.444 1.00 95.12 105 LEU A O 1
ATOM 818 N N . SER A 1 106 ? -18.775 -7.892 31.555 1.00 96.69 106 SER A N 1
ATOM 819 C CA . SER A 1 106 ? -18.779 -8.695 32.784 1.00 96.69 106 SER A CA 1
ATOM 820 C C . SER A 1 106 ? -19.082 -7.834 34.015 1.00 96.69 106 SER A C 1
ATOM 822 O O . SER A 1 106 ? -18.907 -6.612 33.988 1.00 96.69 106 SER A O 1
ATOM 824 N N . LEU A 1 107 ? -19.515 -8.468 35.109 1.00 95.62 107 LEU A N 1
ATOM 825 C CA . LEU A 1 107 ? -19.770 -7.764 36.371 1.00 95.62 107 LEU A CA 1
ATOM 826 C C . LEU A 1 107 ? -18.511 -7.065 36.881 1.00 95.62 107 LEU A C 1
ATOM 828 O O . LEU A 1 107 ? -18.579 -5.904 37.269 1.00 95.62 107 LEU A O 1
ATOM 832 N N . GLU A 1 108 ? -17.355 -7.721 36.779 1.00 95.50 108 GLU A N 1
ATOM 833 C CA . GLU A 1 108 ? -16.073 -7.156 37.199 1.00 95.50 108 GLU A CA 1
ATOM 834 C C . GLU A 1 108 ? -15.720 -5.899 36.393 1.00 95.50 108 GLU A C 1
ATOM 836 O O . GLU A 1 108 ? -15.242 -4.917 36.954 1.00 95.50 108 GLU A O 1
ATOM 841 N N . GLN A 1 109 ? -15.996 -5.893 35.083 1.00 95.12 109 GLN A N 1
ATOM 842 C CA . GLN A 1 109 ? -15.763 -4.722 34.232 1.00 95.12 109 GLN A CA 1
ATOM 843 C C . GLN A 1 109 ? -16.682 -3.555 34.605 1.00 95.12 109 GLN A C 1
ATOM 845 O O . GLN A 1 109 ? -16.255 -2.401 34.598 1.00 95.12 109 GLN A O 1
ATOM 850 N N . VAL A 1 110 ? -17.946 -3.835 34.926 1.00 95.75 110 VAL A N 1
ATOM 851 C CA . VAL A 1 110 ? -18.902 -2.812 35.371 1.00 95.75 110 VAL A CA 1
ATOM 852 C C . VAL A 1 110 ? -18.510 -2.257 36.740 1.00 95.75 110 VAL A C 1
ATOM 854 O O . VAL A 1 110 ? -18.547 -1.043 36.927 1.00 95.75 110 VAL A O 1
ATOM 857 N N . GLU A 1 111 ? -18.092 -3.112 37.674 1.00 94.06 111 GLU A N 1
ATOM 858 C CA . GLU A 1 111 ? -17.587 -2.705 38.988 1.00 94.06 111 GLU A CA 1
ATOM 859 C C . GLU A 1 111 ? -16.321 -1.857 38.880 1.00 94.06 111 GLU A C 1
ATOM 861 O O . GLU A 1 111 ? -16.217 -0.829 39.545 1.00 94.06 111 GLU A O 1
ATOM 866 N N . GLU A 1 112 ? -15.377 -2.232 38.015 1.00 94.12 112 GLU A N 1
ATOM 867 C CA . GLU A 1 112 ? -14.173 -1.441 37.765 1.00 94.12 112 GLU A CA 1
ATOM 868 C C . GLU A 1 112 ? -14.528 -0.047 37.235 1.00 94.12 112 GLU A C 1
ATOM 870 O O . GLU A 1 112 ? -14.019 0.953 37.743 1.00 94.12 112 GLU A O 1
ATOM 875 N N . ILE A 1 113 ? -15.454 0.035 36.272 1.00 93.00 113 ILE A N 1
ATOM 876 C CA . ILE A 1 113 ? -15.961 1.316 35.773 1.00 93.00 113 ILE A CA 1
ATOM 877 C C . ILE A 1 113 ? -16.619 2.093 36.919 1.00 93.00 113 ILE A C 1
ATOM 879 O O . ILE A 1 113 ? -16.291 3.257 37.122 1.00 93.00 113 ILE A O 1
ATOM 883 N N . ARG A 1 114 ? -17.508 1.486 37.710 1.00 90.50 114 ARG A N 1
ATOM 884 C CA . ARG A 1 114 ? -18.165 2.176 38.831 1.00 90.50 114 ARG A CA 1
ATOM 885 C C . ARG A 1 114 ? -17.144 2.743 39.816 1.00 90.50 114 ARG A C 1
ATOM 887 O O . ARG A 1 114 ? -17.192 3.928 40.125 1.00 90.50 114 ARG A O 1
ATOM 894 N N . ASN A 1 115 ? -16.170 1.935 40.219 1.00 90.75 115 ASN A N 1
ATOM 895 C CA . ASN A 1 115 ? -15.115 2.340 41.140 1.00 90.75 115 ASN A CA 1
ATOM 896 C C . ASN A 1 115 ? -14.265 3.489 40.582 1.00 90.75 115 ASN A C 1
ATOM 898 O O . ASN A 1 115 ? -13.846 4.345 41.350 1.00 90.75 115 ASN A O 1
ATOM 902 N N . GLN A 1 116 ? -14.032 3.548 39.267 1.00 89.25 116 GLN A N 1
ATOM 903 C CA . GLN A 1 116 ? -13.306 4.648 38.620 1.00 89.25 116 GLN A CA 1
ATOM 904 C C . GLN A 1 116 ? -14.088 5.971 38.549 1.00 89.25 116 GLN A C 1
ATOM 906 O O . GLN A 1 116 ? -13.461 7.018 38.409 1.00 89.25 116 GLN A O 1
ATOM 911 N N . TYR A 1 117 ? -15.426 5.939 38.582 1.00 82.38 117 TYR A N 1
ATOM 912 C CA . TYR A 1 117 ? -16.280 7.123 38.379 1.00 82.38 117 TYR A CA 1
ATOM 913 C C . TYR A 1 117 ? -17.048 7.579 39.629 1.00 82.38 117 TYR A C 1
ATOM 915 O O . TYR A 1 117 ? -17.520 8.713 39.652 1.00 82.38 117 TYR A O 1
ATOM 923 N N . GLU A 1 118 ? -17.186 6.724 40.643 1.00 72.50 118 GLU A N 1
ATOM 924 C CA . GLU A 1 118 ? -17.807 7.045 41.937 1.00 72.50 118 GLU A CA 1
ATOM 925 C C . GLU A 1 118 ? -16.780 7.297 43.065 1.00 72.50 118 GLU A C 1
ATOM 927 O O . GLU A 1 118 ? -17.189 7.527 44.204 1.00 72.50 118 GLU A O 1
ATOM 932 N N . SER A 1 119 ? -15.469 7.275 42.770 1.00 57.53 119 SER A N 1
ATOM 933 C CA . SER A 1 119 ? -14.402 7.718 43.692 1.00 57.53 119 SER A CA 1
ATOM 934 C C . SER A 1 119 ? -14.052 9.197 43.537 1.00 57.53 119 SER A C 1
ATOM 936 O O . SER A 1 119 ? -13.691 9.798 44.576 1.00 57.53 119 SER A O 1
#

Nearest PDB structures (foldseek):
  2lvs-assembly1_A  TM=8.355E-01  e=2.165E+00  Hyperthermus butylicus DSM 5456

pLDDT: mean 90.88, std 9.78, range [57.53, 98.62]

Foldseek 3Di:
DPPVVVVVVVVVCVQVVDPVSVVVVVVVVVVVVVVVVVVVVVVVVVVVVVVVVVVVVVVVVVVVVCVVVCVVVCVVVVLVVVLLVQLVVCLVPDDLVVSCVVSVHDSVVSVVSSVVPVD

Radius of gyration: 40.76 Å; Cα contacts (8 Å, |Δi|>4): 35; chains: 1; bounding box: 85×18×96 Å

Secondary structure (DSSP, 8-state):
--HHHHHHHHHHHHHTT-HHHHHHHHHHHHHHHHHHHHHHHHHHHHHHHHHHHHHHHHHHHHHHHHHHHHHHHHHHHHHHHHHHHHHHHHTTTS-HHHHHHHHT--HHHHHHHHHHH--

Solvent-accessible surface area (backbone atoms only — not comparable to full-atom values): 6563 Å² total; per-residue (Å²): 129,59,71,69,57,54,50,52,51,50,52,52,53,59,46,68,70,37,72,69,53,44,52,52,50,50,53,51,51,50,53,50,52,53,50,51,49,53,54,50,52,53,48,54,50,51,50,52,53,49,51,53,51,50,49,56,52,50,50,56,53,48,50,58,52,48,52,54,51,50,49,56,51,50,52,52,52,49,51,55,50,48,32,53,52,52,42,64,76,34,60,90,81,48,55,58,69,59,41,12,65,76,48,72,47,53,58,66,59,44,49,53,51,47,58,71,72,78,110

Sequence (119 aa):
MEPAMAYVEETINYISSDPEMIELYEAREKARLDNINMISSAFEEGEKIGEERGKQIGEKIGEKRGEKRGKQIGEKIGEERGKINMVKNGLGVLDNETLAIISGLSLEQVEEIRNQYES

Mean predicted aligned error: 10.06 Å

=== Feature glossary ===
Legend for the data blocks above and below:

— What the protein is —

The amino-acid sequence is the protein's primary structure: the linear order of residues from the N-terminus to the C-terminus, written in one-letter code. Everything else here — the 3D coordinates, the secondary structure, the domain annotations — is ultimately a consequence of this string.

Database cross-references. InterPro integrates a dozen domain/family signature databases into unified entries with residue-range hits. GO terms attach function/process/location labels with evidence codes. CATH codes position the fold in a four-level structural taxonomy. Organism is the NCBI-taxonomy species name.

— Where its atoms are —

The mmCIF block holds the 3D Cartesian coordinates of each backbone atom (N, Cα, C, O) in ångströms. mmCIF is the PDB's canonical archive format — a tagged-loop text representation of the atomic model.

The six renders are orthographic views along the three Cartesian axes in both directions. Representation (cartoon, sticks, or surface) and color scheme (sequence-rainbow or by-chain) vary across proteins so the training set covers all the common visualization conventions.

— Local backbone conformation —

Secondary structure is the local, repeating backbone conform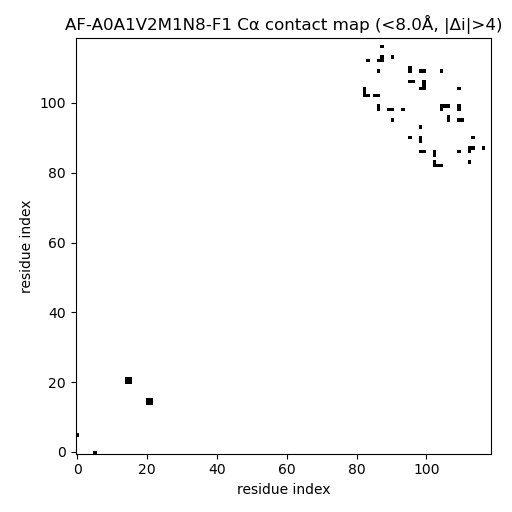ation. DSSP classifies it into eight states by reading the hydrogen-bond network: three helix types (H, G, I), two β types (E, B), two non-regular types (T, S), and unstructured coil (-).

SS3 is a coarse helix/strand/coil call (letters a/b/c) made by the P-SEA algorithm from inter-Cα distances and dihedrals. It is less detailed than DSSP but needs only Cα positions.

Backbone dihedral angles. Every residue except chain termini has a φ (preceding-C → N → Cα → C) and a ψ (N → Cα → C → next-N). They are reported in degrees following the IUPAC sign convention. Secondary structure is essentially a statement about which (φ, ψ) basin each residue occupies.

— Global shape and packing —

The geometric summary reports three shape descriptors. Rg (radius of gyration) measures how spread out the Cα atoms are about their centre of mass; compact globular proteins have small Rg, elongated or unfolded ones large. Cα contacts (<8 Å, |i−j|>4) count long-range residue pairs in spatial proximity — high for tightly packed folds, near zero for rods or random coil. The bounding-box extents give the protein's footprint along x, y, z in Å.

Solvent accessibility: the surface area of each residue that a 1.4 Å water probe can touch, in Å². When only backbone atoms are present the absolute values are lower than full-atom SASA (side chains contribute most of the area) and are flagged as backbone-only.

Plot images: a contact map (which residues are close in 3D, as an N×N binary image), a Ramachandran scatter (backbone torsion angles, revealing secondary-structure composition at a glance), and — for AlphaFold structures — a PAE heatmap (pairwise prediction confidence).

— Structural neighborhood —

Foldseek's 3Di representation compresses backbone geometry into a per-residue letter drawn from a learned twenty-state alphabet. It captures the tertiary interaction pattern around each residue — which residues are packed against it in space, regardless of where they are in sequence.

Structural nearest neighbors (via Foldseek easy-search vs the PDB). Reported per hit: target PDB id, E-value, and alignment TM-score. A TM-score above ~0.5 is the conventional threshold for 'same fold'.

— Confidence and disorder —

pLDDT (predicted Local Distance Difference Test) is AlphaFold's per-residue confidence score, ranging from 0 to 100. Values above 90 indicate high confidence (typically well-packed cores); 70–90 is confident; 50–70 low confidence; below 50 usually means the region is disordered or the prediction is unrelia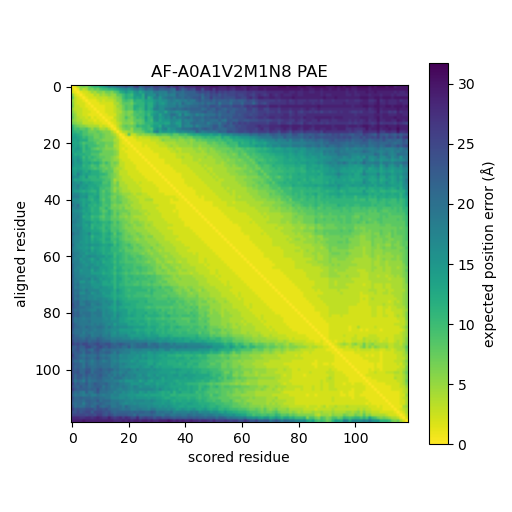ble there. AlphaFold stores pLDDT in the mmCIF B-factor column.

For experimental (PDB) structures, the B-factor (temperature factor) quantifies the positional spread of each atom in the crystal — a combination of thermal vibration and static disorder — in units of Å². High B-factors mark flexible loops or poorly resolved regions; low B-factors mark the rigid, well-ordered core.

Predicted Aligned Error (PAE) is an AlphaFold confidence matrix: entry (i, j) is the expected error in the position of residue j, in ångströms, when the prediction is superimposed on the true structure at residue i. Low PAE within a block of residues means that block is internally rigid and well-predicted; high PAE between two blocks means their relative placement is uncertain even if each block individually is confident.